Protein AF-B0NA29-F1 (afdb_monomer_lite)

Foldseek 3Di:
DPQQLVLLQCLQVLVVVLVVLVVVLVVLVVVLVVCVPVADKDKDWDFPAADPPHTPDIDIDIDGPVVVSVVVSVVSVVVSVVSVVSSVVSVVSNVVNLVVLVPDPDPLLSLLSCVVRNDVPDQLQNSQVVSDPPRDSVNSVVSNCVVSVPDD

Secondary structure (DSSP, 8-state):
----TTHHHHHHHHHHHHHHHHHHHHHHHHHHHHHHHH---EEEEEE--EETTEE--EEEEEE--HHHHHHHHHHHHHHHHHHHHHHHHHHHHHHHHHHHHHH-S-HHHHHHHHHHHH-TT--HHHHHHHH-TT--HHHHHHHHHHHHT---

Sequence (152 aa):
MEIDKSILTQLCSHKKELSDLRRRKEDNDREIERLEDKGTVVSDSVTCGKKGKKPLGTKRITGFPMPEYEKRLRYKRIYSNMLERQITRLDKEITEAEQYIESIPDSRIRRICRYRCLDDSLSWGQIARRMGHPHTAESCRQAFEREIGIRK

Organism: Clostridium scindens (strain ATCC 35704 / DSM 5676 / VPI 13733 / 19) (NCBI:txid411468)

Structure (mmCIF, N/CA/C/O backbone):
data_AF-B0NA29-F1
#
_entry.id   AF-B0NA29-F1
#
loop_
_atom_site.group_PDB
_atom_site.id
_atom_site.type_symbol
_atom_site.label_atom_id
_atom_site.label_alt_id
_atom_site.label_comp_id
_atom_site.label_asym_id
_atom_site.label_entity_id
_atom_site.label_seq_id
_atom_site.pdbx_PDB_ins_code
_atom_site.Cartn_x
_atom_site.Cartn_y
_atom_site.Cartn_z
_atom_site.occupancy
_atom_site.B_iso_or_equiv
_atom_site.auth_seq_id
_atom_site.auth_comp_id
_atom_site.auth_asym_id
_atom_site.auth_atom_id
_atom_site.pdbx_PDB_model_num
ATOM 1 N N . MET A 1 1 ? 12.100 19.792 -13.967 1.00 46.31 1 MET A N 1
ATOM 2 C CA . MET A 1 1 ? 12.117 19.098 -12.665 1.00 46.31 1 MET A CA 1
ATOM 3 C C . MET A 1 1 ? 13.181 18.031 -12.757 1.00 46.31 1 MET A C 1
ATOM 5 O O . MET A 1 1 ? 13.112 17.213 -13.665 1.00 46.31 1 MET A O 1
ATOM 9 N N . GLU A 1 2 ? 14.207 18.112 -11.919 1.00 59.12 2 GLU A N 1
ATOM 10 C CA . GLU A 1 2 ? 15.225 17.069 -11.828 1.00 59.12 2 GLU A CA 1
ATOM 11 C C . GLU A 1 2 ? 14.609 15.920 -11.026 1.00 59.12 2 GLU A C 1
ATOM 13 O O . GLU A 1 2 ? 14.352 16.060 -9.834 1.00 59.12 2 GLU A O 1
ATOM 18 N N . ILE A 1 3 ? 14.225 14.846 -11.716 1.00 67.50 3 ILE A N 1
ATOM 19 C CA . ILE A 1 3 ? 13.648 13.661 -11.080 1.00 67.50 3 ILE A CA 1
ATOM 20 C C . ILE A 1 3 ? 14.810 12.863 -10.505 1.00 67.50 3 ILE A C 1
ATOM 22 O O . ILE A 1 3 ? 15.736 12.515 -11.243 1.00 67.50 3 ILE A O 1
ATOM 26 N N . ASP A 1 4 ? 14.759 12.564 -9.208 1.00 73.25 4 ASP A N 1
ATOM 27 C CA . ASP A 1 4 ? 15.725 11.658 -8.602 1.00 73.25 4 ASP A CA 1
ATOM 28 C C . ASP A 1 4 ? 15.516 10.253 -9.174 1.00 73.25 4 ASP A C 1
ATOM 30 O O . ASP A 1 4 ? 14.595 9.523 -8.811 1.00 73.25 4 ASP A O 1
ATOM 34 N N . LYS A 1 5 ? 16.384 9.872 -10.112 1.00 75.62 5 LYS A N 1
ATOM 35 C CA . LYS A 1 5 ? 16.303 8.599 -10.832 1.00 75.62 5 LYS A CA 1
ATOM 36 C C . LYS A 1 5 ? 16.525 7.393 -9.917 1.00 75.62 5 LYS A C 1
ATOM 38 O O . LYS A 1 5 ? 16.201 6.271 -10.317 1.00 75.62 5 LYS A O 1
ATOM 43 N N . SER A 1 6 ? 17.024 7.602 -8.693 1.00 76.25 6 SER A N 1
ATOM 44 C CA . SER A 1 6 ? 17.127 6.561 -7.665 1.00 76.25 6 SER A CA 1
ATOM 45 C C . SER A 1 6 ? 15.769 5.896 -7.386 1.00 76.25 6 SER A C 1
ATOM 47 O O . SER A 1 6 ? 15.705 4.680 -7.168 1.00 76.25 6 SER A O 1
ATOM 49 N N . ILE A 1 7 ? 14.677 6.654 -7.549 1.00 80.06 7 ILE A N 1
ATOM 50 C CA . ILE A 1 7 ? 13.297 6.214 -7.332 1.00 80.06 7 ILE A CA 1
ATOM 51 C C . ILE A 1 7 ? 12.890 5.034 -8.218 1.00 80.06 7 ILE A C 1
ATOM 53 O O . ILE A 1 7 ? 12.112 4.177 -7.803 1.00 80.06 7 ILE A O 1
ATOM 57 N N . LEU A 1 8 ? 13.468 4.917 -9.419 1.00 81.00 8 LEU A N 1
ATOM 58 C CA . LEU A 1 8 ? 13.183 3.820 -10.349 1.00 81.00 8 LEU A CA 1
ATOM 59 C C . LEU A 1 8 ? 13.646 2.471 -9.795 1.00 81.00 8 LEU A C 1
ATOM 61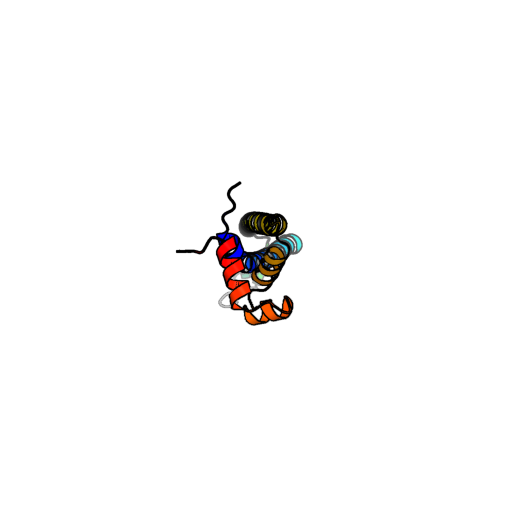 O O . LEU A 1 8 ? 13.024 1.443 -10.054 1.00 81.00 8 LEU A O 1
ATOM 65 N N . THR A 1 9 ? 14.713 2.472 -8.992 1.00 80.75 9 THR A N 1
ATOM 66 C CA . THR A 1 9 ? 15.210 1.258 -8.330 1.00 80.75 9 THR A CA 1
ATOM 67 C C . THR A 1 9 ? 14.291 0.838 -7.184 1.00 80.75 9 THR A C 1
ATOM 69 O O . THR A 1 9 ? 14.154 -0.352 -6.910 1.00 80.75 9 THR A O 1
ATOM 72 N N . GLN A 1 10 ? 13.643 1.802 -6.527 1.00 82.75 10 GLN A N 1
ATOM 73 C CA . GLN A 1 10 ? 12.759 1.575 -5.382 1.00 82.75 10 GLN A CA 1
ATOM 74 C C . GLN A 1 10 ? 11.282 1.425 -5.773 1.00 82.75 10 GLN A C 1
ATOM 76 O O . GLN A 1 10 ? 10.472 1.055 -4.926 1.00 82.75 10 GLN A O 1
ATOM 81 N N . LEU A 1 11 ? 10.922 1.648 -7.042 1.00 85.94 11 LEU A N 1
ATOM 82 C CA . LEU A 1 11 ? 9.530 1.731 -7.492 1.00 85.94 11 LEU A CA 1
ATOM 83 C C . LEU A 1 11 ? 8.694 0.502 -7.117 1.00 85.94 11 LEU A C 1
ATOM 85 O O . LEU A 1 11 ? 7.553 0.634 -6.678 1.00 85.94 11 LEU A O 1
ATOM 89 N N . CYS A 1 12 ? 9.251 -0.700 -7.262 1.00 84.06 12 CYS A N 1
ATOM 90 C CA . CYS A 1 12 ? 8.525 -1.922 -6.926 1.00 84.06 12 CYS A CA 1
ATOM 91 C C . CYS A 1 12 ? 8.330 -2.073 -5.406 1.00 84.06 12 CYS A C 1
ATOM 93 O O . CYS A 1 12 ? 7.237 -2.434 -4.960 1.00 84.06 12 CYS A O 1
ATOM 95 N N . SER A 1 13 ? 9.337 -1.713 -4.603 1.00 87.50 13 SER A N 1
ATOM 96 C CA . SER A 1 13 ? 9.212 -1.626 -3.143 1.00 87.50 13 SER A CA 1
ATOM 97 C C . SER A 1 13 ? 8.145 -0.610 -2.733 1.00 87.50 13 SER A C 1
ATOM 99 O O . SER A 1 13 ? 7.282 -0.948 -1.927 1.00 87.50 13 SER A O 1
ATOM 101 N N . HIS A 1 14 ? 8.127 0.580 -3.344 1.00 90.00 14 HIS A N 1
ATOM 102 C CA . HIS A 1 14 ? 7.115 1.610 -3.082 1.00 90.00 14 HIS A CA 1
ATOM 103 C C . HIS A 1 14 ? 5.707 1.137 -3.462 1.00 90.00 14 HIS A C 1
ATOM 105 O O . HIS A 1 14 ? 4.764 1.363 -2.708 1.00 90.00 14 HIS A O 1
ATOM 111 N N . LYS A 1 15 ? 5.539 0.413 -4.579 1.00 89.81 15 LYS A N 1
ATOM 112 C CA . LYS A 1 15 ? 4.243 -0.178 -4.965 1.00 89.81 15 LYS A CA 1
ATOM 113 C C . LYS A 1 15 ? 3.754 -1.224 -3.959 1.00 89.81 15 LYS A C 1
ATOM 115 O O . LYS A 1 15 ? 2.568 -1.249 -3.626 1.00 89.81 15 LYS A O 1
ATOM 120 N N . LYS A 1 16 ? 4.652 -2.074 -3.450 1.00 90.38 16 LYS A N 1
ATOM 121 C CA . LYS A 1 16 ? 4.324 -3.053 -2.397 1.00 90.38 16 LYS A CA 1
ATOM 122 C C . LYS A 1 16 ? 3.959 -2.363 -1.084 1.00 90.38 16 LYS A C 1
ATOM 124 O O . LYS A 1 16 ? 2.957 -2.725 -0.473 1.00 90.38 16 LYS A O 1
ATOM 129 N N . GLU A 1 17 ? 4.735 -1.361 -0.680 1.00 93.00 17 GLU A N 1
ATOM 130 C CA . GLU A 1 17 ? 4.467 -0.554 0.513 1.00 93.00 17 GLU A CA 1
ATOM 131 C C . GLU A 1 17 ? 3.116 0.159 0.404 1.00 93.00 17 GLU A C 1
ATOM 133 O O . GLU A 1 17 ? 2.301 0.065 1.316 1.00 93.00 17 GLU A O 1
ATOM 138 N N . LEU A 1 18 ? 2.819 0.777 -0.741 1.00 94.50 18 LEU A N 1
ATOM 139 C CA . LEU A 1 18 ? 1.532 1.413 -1.017 1.00 94.50 18 LEU A CA 1
ATOM 140 C C . LEU A 1 18 ? 0.365 0.428 -0.860 1.00 94.50 18 LEU A C 1
ATOM 142 O O . LEU A 1 18 ? -0.639 0.757 -0.226 1.00 94.50 18 LEU A O 1
ATOM 146 N N . SER A 1 19 ? 0.492 -0.786 -1.406 1.00 94.00 19 SER A N 1
ATOM 147 C CA . SER A 1 19 ? -0.530 -1.828 -1.255 1.00 94.00 19 SER A CA 1
ATOM 148 C C . SER A 1 19 ? -0.729 -2.233 0.207 1.00 94.00 19 SER A C 1
ATOM 150 O O . SER A 1 19 ? -1.866 -2.434 0.637 1.00 94.00 19 SER A O 1
ATOM 152 N N . ASP A 1 20 ? 0.352 -2.360 0.976 1.00 96.00 20 ASP A N 1
ATOM 153 C CA . ASP A 1 20 ? 0.279 -2.696 2.397 1.00 96.00 20 ASP A CA 1
ATOM 154 C C . ASP A 1 20 ? -0.345 -1.560 3.222 1.00 96.00 20 ASP A C 1
ATOM 156 O O . ASP A 1 20 ? -1.218 -1.810 4.052 1.00 96.00 20 ASP A O 1
ATOM 160 N N . LEU A 1 21 ? 0.024 -0.305 2.953 1.00 96.38 21 LEU A N 1
ATOM 161 C CA . LEU A 1 21 ? -0.559 0.866 3.610 1.00 96.38 21 LEU A CA 1
ATOM 162 C C . LEU A 1 21 ? -2.056 0.998 3.324 1.00 96.38 21 LEU A C 1
ATOM 164 O O . LEU A 1 21 ? -2.824 1.254 4.252 1.00 96.38 21 LEU A O 1
ATOM 168 N N . ARG A 1 22 ? -2.487 0.772 2.074 1.00 95.94 22 ARG A N 1
ATOM 169 C CA . ARG A 1 22 ? -3.913 0.758 1.704 1.00 95.94 22 ARG A CA 1
ATOM 170 C C . ARG A 1 22 ? -4.677 -0.315 2.477 1.00 95.94 22 ARG A C 1
ATOM 172 O O . ARG A 1 22 ? -5.721 -0.010 3.046 1.00 95.94 22 ARG A O 1
ATOM 179 N N . ARG A 1 23 ? -4.123 -1.529 2.588 1.00 97.31 23 ARG A N 1
ATOM 180 C CA . ARG A 1 23 ? -4.709 -2.607 3.402 1.00 97.31 23 ARG A CA 1
ATOM 181 C C . ARG A 1 23 ? -4.820 -2.213 4.876 1.00 97.31 23 ARG A C 1
ATOM 183 O O . ARG A 1 23 ? -5.884 -2.356 5.465 1.00 97.31 23 ARG A O 1
ATOM 190 N N . ARG A 1 24 ? -3.749 -1.675 5.471 1.00 96.50 24 ARG A N 1
ATOM 191 C CA . ARG A 1 24 ? -3.755 -1.221 6.876 1.00 96.50 24 ARG A CA 1
ATOM 192 C C . ARG A 1 24 ? -4.780 -0.118 7.121 1.00 96.50 24 ARG A C 1
ATOM 194 O O . ARG A 1 24 ? -5.406 -0.094 8.178 1.00 96.50 24 ARG A O 1
ATOM 201 N N . LYS A 1 25 ? -4.939 0.798 6.162 1.00 96.38 25 LYS A N 1
ATOM 202 C CA . LYS A 1 25 ? -5.946 1.857 6.227 1.00 96.38 25 LYS A CA 1
ATOM 203 C C . LYS A 1 25 ? -7.348 1.261 6.207 1.00 96.38 25 LYS A C 1
ATOM 205 O O . LYS A 1 25 ? -8.137 1.584 7.085 1.00 96.38 25 LYS A O 1
ATOM 210 N N . GLU A 1 26 ? -7.618 0.355 5.275 1.00 97.00 26 GLU A N 1
ATOM 211 C CA . GLU A 1 26 ? -8.907 -0.328 5.178 1.00 97.00 26 GLU A CA 1
ATOM 212 C C . GLU A 1 26 ? -9.239 -1.101 6.464 1.00 97.00 26 GLU A C 1
ATOM 214 O O . GLU A 1 26 ? -10.336 -0.975 7.001 1.00 97.00 26 GLU A O 1
ATOM 219 N N . ASP A 1 27 ? -8.278 -1.842 7.022 1.00 96.38 27 ASP A N 1
ATOM 220 C CA . ASP A 1 27 ? -8.451 -2.553 8.292 1.00 96.38 27 ASP A CA 1
ATOM 221 C C . ASP A 1 27 ? -8.777 -1.594 9.449 1.00 96.38 27 ASP A C 1
ATOM 223 O O . ASP A 1 27 ? -9.654 -1.878 10.269 1.00 96.38 27 ASP A O 1
ATOM 227 N N . ASN A 1 28 ? -8.096 -0.446 9.507 1.00 95.50 28 ASN A N 1
ATOM 228 C CA . ASN A 1 28 ? -8.333 0.574 10.521 1.00 95.50 28 ASN A CA 1
ATOM 229 C C . ASN A 1 28 ? -9.693 1.262 10.356 1.00 95.50 28 ASN A C 1
ATOM 231 O O . ASN A 1 28 ? -10.364 1.515 11.354 1.00 95.50 28 ASN A O 1
ATOM 235 N N . ASP A 1 29 ? -10.103 1.555 9.124 1.00 94.12 29 ASP A N 1
ATOM 236 C CA . ASP A 1 29 ? -11.386 2.191 8.828 1.00 94.12 29 ASP A CA 1
ATOM 237 C C . ASP A 1 29 ? -12.547 1.229 9.140 1.00 94.12 29 ASP A C 1
ATOM 239 O O . ASP A 1 29 ? -13.482 1.615 9.838 1.00 94.12 29 ASP A O 1
ATOM 243 N N . ARG A 1 30 ? -12.420 -0.065 8.804 1.00 94.38 30 ARG A N 1
ATOM 244 C CA . ARG A 1 30 ? -13.361 -1.109 9.257 1.00 94.38 30 ARG A CA 1
ATOM 245 C C . ARG A 1 30 ? -13.433 -1.204 10.780 1.00 94.38 30 ARG A C 1
ATOM 247 O O . ARG A 1 30 ? -14.473 -1.539 11.342 1.00 94.38 30 ARG A O 1
ATOM 254 N N . GLU A 1 31 ? -12.318 -0.995 11.478 1.00 91.00 31 GLU A N 1
ATOM 255 C CA . GLU A 1 31 ? -12.333 -0.973 12.938 1.00 91.00 31 GLU A CA 1
ATOM 256 C C . GLU A 1 31 ? -13.071 0.257 13.462 1.00 91.00 31 GLU A C 1
ATOM 258 O O . GLU A 1 31 ? -13.896 0.095 14.354 1.00 91.00 31 GLU A O 1
ATOM 263 N N . ILE A 1 32 ? -12.840 1.443 12.887 1.00 92.56 32 ILE A N 1
ATOM 264 C CA . ILE A 1 32 ? -13.586 2.671 13.207 1.00 92.56 32 ILE A CA 1
ATOM 265 C C . ILE A 1 32 ? -15.091 2.449 13.033 1.00 92.56 32 ILE A C 1
ATOM 267 O O . ILE A 1 32 ? -15.829 2.690 13.984 1.00 92.56 32 ILE A O 1
ATOM 271 N N . GLU A 1 33 ? -15.527 1.908 11.893 1.00 91.69 33 GLU A N 1
ATOM 272 C CA . GLU A 1 33 ? -16.938 1.587 11.634 1.00 91.69 33 GLU A CA 1
ATOM 273 C C . GLU A 1 33 ? -17.505 0.650 12.705 1.00 91.69 33 GLU A C 1
ATOM 275 O O . GLU A 1 33 ? -18.550 0.916 13.289 1.00 91.69 33 GLU A O 1
ATOM 280 N N . ARG A 1 34 ? -16.776 -0.415 13.071 1.00 89.38 34 ARG A N 1
ATOM 281 C CA . ARG A 1 34 ? -17.206 -1.319 14.153 1.00 89.38 34 ARG A CA 1
ATOM 282 C C . ARG A 1 34 ? -17.328 -0.614 15.501 1.00 89.38 34 ARG A C 1
ATOM 284 O O . ARG A 1 34 ? -18.173 -1.016 16.301 1.00 89.38 34 ARG A O 1
ATOM 291 N N . LEU A 1 35 ? -16.456 0.356 15.788 1.00 87.12 35 LEU A N 1
ATOM 292 C CA . LEU A 1 35 ? -16.535 1.138 17.021 1.00 87.12 35 LEU A CA 1
ATOM 293 C C . LEU A 1 35 ? -17.779 2.025 17.028 1.00 87.12 35 LEU A C 1
ATOM 295 O O . LEU A 1 35 ? -18.442 2.099 18.062 1.00 87.12 35 LEU A O 1
ATOM 299 N N . GLU A 1 36 ? -18.071 2.666 15.899 1.00 85.88 36 GLU A N 1
ATOM 300 C CA . GLU A 1 36 ? -19.201 3.578 15.726 1.00 85.88 36 GLU A CA 1
ATOM 301 C C . GLU A 1 36 ? -20.544 2.821 15.723 1.00 85.88 36 GLU A C 1
ATOM 303 O O . GLU A 1 36 ? -21.463 3.229 16.431 1.00 85.88 36 GLU A O 1
ATOM 308 N N . ASP A 1 37 ? -20.631 1.666 15.053 1.00 83.44 37 ASP A N 1
ATOM 309 C CA . ASP A 1 37 ? -21.866 0.875 14.921 1.00 83.44 37 ASP A CA 1
ATOM 310 C C . ASP A 1 37 ? -22.270 0.133 16.199 1.00 83.44 37 ASP A C 1
ATOM 312 O O . ASP A 1 37 ? -23.442 0.100 16.579 1.00 83.44 37 ASP A O 1
ATOM 316 N N . LYS A 1 38 ? -21.320 -0.548 16.853 1.00 70.69 38 LYS A N 1
ATOM 317 C CA . LYS A 1 38 ? -21.648 -1.466 17.961 1.00 70.69 38 LYS A CA 1
ATOM 318 C C . LYS A 1 38 ? -21.651 -0.783 19.320 1.00 70.69 38 LYS A C 1
ATOM 320 O O . LYS A 1 38 ? -22.177 -1.347 20.281 1.00 70.69 38 LYS A O 1
ATOM 325 N N . GLY A 1 39 ? -21.043 0.399 19.413 1.00 66.31 39 GLY A N 1
ATOM 326 C CA . GLY A 1 39 ? -20.717 1.018 20.687 1.00 66.31 39 GLY A CA 1
ATOM 327 C C . GLY A 1 39 ? -19.844 0.111 21.568 1.00 66.31 39 GLY A C 1
ATOM 328 O O . GLY A 1 39 ? -19.573 -1.051 21.272 1.00 66.31 39 GLY A O 1
ATOM 329 N N . THR A 1 40 ? -19.332 0.628 22.680 1.00 68.31 40 THR A N 1
ATOM 330 C CA . THR A 1 40 ? -18.685 -0.213 23.699 1.00 68.31 40 THR A CA 1
ATOM 331 C C . THR A 1 40 ? -19.579 -0.204 24.920 1.00 68.31 40 THR A C 1
ATOM 333 O O . THR A 1 40 ? -19.813 0.849 25.493 1.00 68.31 40 THR A O 1
ATOM 336 N N . VAL A 1 41 ? -20.116 -1.358 25.305 1.00 74.88 41 VAL A N 1
ATOM 337 C CA . VAL A 1 41 ? -20.875 -1.490 26.553 1.00 74.88 41 VAL A CA 1
ATOM 338 C C . VAL A 1 41 ? -19.969 -2.173 27.559 1.00 74.88 41 VAL A C 1
ATOM 340 O O . VAL A 1 41 ? -19.517 -3.293 27.328 1.00 74.88 41 VAL A O 1
ATOM 343 N N . VAL A 1 42 ? -19.690 -1.497 28.669 1.00 78.88 42 VAL A N 1
ATOM 344 C CA . VAL A 1 42 ? -18.977 -2.090 29.803 1.00 78.88 42 VAL A CA 1
ATOM 345 C C . VAL A 1 42 ? -20.004 -2.520 30.827 1.00 78.88 42 VAL A C 1
ATOM 347 O O . VAL A 1 42 ? -20.960 -1.794 31.108 1.00 78.88 42 VAL A O 1
ATOM 350 N N . SER A 1 43 ? -19.813 -3.709 31.381 1.00 83.06 43 SER A N 1
ATOM 351 C CA . SER A 1 43 ? -20.656 -4.233 32.445 1.00 83.06 43 SER A CA 1
ATOM 352 C C . SER A 1 43 ? -19.805 -4.590 33.648 1.00 83.06 43 SER A C 1
ATOM 354 O O . SER A 1 43 ? -18.842 -5.339 33.496 1.00 83.06 43 SER A O 1
ATOM 356 N N . ASP A 1 44 ? -20.201 -4.120 34.824 1.00 84.38 44 ASP A N 1
ATOM 357 C CA . ASP A 1 44 ? -19.600 -4.505 36.096 1.00 84.38 44 ASP A CA 1
ATOM 358 C C . ASP A 1 44 ? -20.649 -5.170 36.997 1.00 84.38 44 ASP A C 1
ATOM 360 O O . ASP A 1 44 ? -21.847 -4.889 36.898 1.00 84.38 44 ASP A O 1
ATOM 364 N N . SER A 1 45 ? -20.220 -6.101 37.846 1.00 88.38 45 SER A N 1
ATOM 365 C CA . SER A 1 45 ? -21.097 -6.834 38.761 1.00 88.38 45 SER A CA 1
ATOM 366 C C . SER A 1 45 ? -20.794 -6.457 40.202 1.00 88.38 45 SER A C 1
ATOM 368 O O . SER A 1 45 ? -19.791 -6.869 40.778 1.00 88.38 45 SER A O 1
ATOM 370 N N . VAL A 1 46 ? -21.712 -5.717 40.817 1.00 89.50 46 VAL A N 1
ATOM 371 C CA . VAL A 1 46 ? -21.592 -5.263 42.204 1.00 89.50 46 VAL A CA 1
ATOM 372 C C . VAL A 1 46 ? -22.363 -6.186 43.148 1.00 89.50 46 VAL A C 1
ATOM 374 O O . VAL A 1 46 ? -23.475 -6.624 42.848 1.00 89.50 46 VAL A O 1
ATOM 377 N N . THR A 1 47 ? -21.790 -6.496 44.313 1.00 88.00 47 THR A N 1
ATOM 378 C CA . THR A 1 47 ? -22.455 -7.325 45.336 1.00 88.00 47 THR A CA 1
ATOM 379 C C . THR A 1 47 ? -23.376 -6.459 46.198 1.00 88.00 47 THR A C 1
ATOM 381 O O . THR A 1 47 ? -22.932 -5.463 46.760 1.00 88.00 47 THR A O 1
ATOM 384 N N . CYS A 1 48 ? -24.638 -6.853 46.378 1.00 87.31 48 CYS A N 1
ATOM 385 C CA . CYS A 1 48 ? -25.659 -6.104 47.132 1.00 87.31 48 CYS A CA 1
ATOM 386 C C . CYS A 1 48 ? -25.503 -6.185 48.668 1.00 87.31 48 CYS A C 1
ATOM 388 O O . CYS A 1 48 ? -26.480 -6.058 49.401 1.00 87.31 48 CYS A O 1
ATOM 390 N N . GLY A 1 49 ? -24.286 -6.427 49.163 1.00 85.94 49 GLY A N 1
ATOM 391 C CA . GLY A 1 49 ? -23.989 -6.654 50.578 1.00 85.94 49 GLY A CA 1
ATOM 392 C C . GLY A 1 49 ? -23.964 -8.132 50.987 1.00 85.94 49 GLY A C 1
ATOM 393 O O . GLY A 1 49 ? -24.080 -9.044 50.164 1.00 85.94 49 GLY A O 1
ATOM 394 N N . LYS A 1 50 ? -23.764 -8.384 52.285 1.00 89.44 50 LYS A N 1
ATOM 395 C CA . LYS A 1 50 ? -23.662 -9.727 52.880 1.00 89.44 50 LYS A CA 1
ATOM 396 C C . LYS A 1 50 ? -24.534 -9.817 54.134 1.00 89.44 50 LYS A C 1
ATOM 398 O O . LYS A 1 50 ? -24.628 -8.854 54.886 1.00 89.44 50 LYS A O 1
ATOM 403 N N . LYS A 1 51 ? -25.125 -10.985 54.389 1.00 87.31 51 LYS A N 1
ATOM 404 C CA . LYS A 1 51 ? -25.764 -11.341 55.665 1.00 87.31 51 LYS A CA 1
ATOM 405 C C . LYS A 1 51 ? -24.920 -12.432 56.323 1.00 87.31 51 LYS A C 1
ATOM 407 O O . LYS A 1 51 ? -24.915 -13.583 55.882 1.00 87.31 51 LYS A O 1
ATOM 412 N N . GLY A 1 52 ? -24.140 -12.061 57.338 1.00 87.19 52 GLY A N 1
ATOM 413 C CA . GLY A 1 52 ? -23.083 -12.924 57.879 1.00 87.19 52 GLY A CA 1
ATOM 414 C C . GLY A 1 52 ? -22.007 -13.228 56.823 1.00 87.19 52 GLY A C 1
ATOM 415 O O . GLY A 1 52 ? -21.548 -12.323 56.130 1.00 87.19 52 GLY A O 1
ATOM 416 N N . LYS A 1 53 ? -21.626 -14.506 56.657 1.00 85.44 53 LYS A N 1
ATOM 417 C CA . LYS A 1 53 ? -20.667 -14.943 55.616 1.00 85.44 53 LYS A CA 1
ATOM 418 C C . LYS A 1 53 ? -21.283 -15.092 54.210 1.00 85.44 53 LYS A C 1
ATOM 420 O O . LYS A 1 53 ? -20.531 -15.282 53.257 1.00 85.44 53 LYS A O 1
ATOM 425 N N . LYS A 1 54 ? -22.613 -15.013 54.050 1.00 84.62 54 LYS A N 1
ATOM 426 C CA . LYS A 1 54 ? -23.294 -15.226 52.757 1.00 84.62 54 LYS A CA 1
ATOM 427 C C . LYS A 1 54 ? -23.584 -13.897 52.034 1.00 84.62 54 LYS A C 1
ATOM 429 O O . LYS A 1 54 ? -24.160 -13.001 52.654 1.00 84.62 54 LYS A O 1
ATOM 434 N N . PRO A 1 55 ? -23.224 -13.744 50.747 1.00 84.75 55 PRO A N 1
ATOM 435 C CA . PRO A 1 55 ? -23.610 -12.582 49.946 1.00 84.75 55 PRO A CA 1
ATOM 436 C C . PRO A 1 55 ? -25.113 -12.572 49.641 1.00 84.75 55 PRO A C 1
ATOM 438 O O . PRO A 1 55 ? -25.719 -13.620 49.435 1.00 84.75 55 PRO A O 1
ATOM 441 N N . LEU A 1 56 ? -25.704 -11.374 49.627 1.00 86.38 56 LEU A N 1
ATOM 442 C CA . LEU A 1 56 ? -27.142 -11.143 49.423 1.00 86.38 56 LEU A CA 1
ATOM 443 C C . LEU A 1 56 ? -27.564 -11.165 47.945 1.00 86.38 56 LEU A C 1
ATOM 445 O O . LEU A 1 56 ? -28.754 -11.145 47.646 1.00 86.38 56 LEU A O 1
ATOM 449 N N . GLY A 1 57 ? -26.596 -11.208 47.030 1.00 87.94 57 GLY A N 1
ATOM 450 C CA . GLY A 1 57 ? -26.802 -11.237 45.584 1.00 87.94 57 GLY A CA 1
ATOM 451 C C . GLY A 1 57 ? -25.837 -10.306 44.857 1.00 87.94 57 GLY A C 1
ATOM 452 O O . GLY A 1 57 ? -25.112 -9.527 45.480 1.00 87.94 57 GLY A O 1
ATOM 453 N N . THR A 1 58 ? -25.834 -10.382 43.531 1.00 90.50 58 THR A N 1
ATOM 454 C CA . THR A 1 58 ? -25.045 -9.513 42.650 1.00 90.50 58 THR A CA 1
ATOM 455 C C . THR A 1 58 ? -25.963 -8.823 41.651 1.00 90.50 58 THR A C 1
ATOM 457 O O . THR A 1 58 ? -26.825 -9.471 41.058 1.00 90.50 58 THR A O 1
ATOM 460 N N . LYS A 1 59 ? -25.767 -7.521 41.436 1.00 89.00 59 LYS A N 1
ATOM 461 C CA . LYS A 1 59 ? -26.420 -6.757 40.368 1.00 89.00 59 LYS A CA 1
ATOM 462 C C . LYS A 1 59 ? -25.406 -6.395 39.297 1.00 89.00 59 LYS A C 1
ATOM 464 O O . LYS A 1 59 ? -24.293 -5.987 39.612 1.00 89.00 59 LYS A O 1
ATOM 469 N N . ARG A 1 60 ? -25.822 -6.505 38.037 1.00 88.50 60 ARG A N 1
ATOM 470 C CA . ARG A 1 60 ? -25.030 -6.079 36.884 1.00 88.50 60 ARG A CA 1
ATOM 471 C C . ARG A 1 60 ? -25.385 -4.637 36.533 1.00 88.50 60 ARG A C 1
ATOM 473 O O . ARG A 1 60 ? -26.548 -4.348 36.263 1.00 88.50 60 ARG A O 1
ATOM 480 N N . ILE A 1 61 ? -24.393 -3.759 36.545 1.00 87.25 61 ILE A N 1
ATOM 481 C CA . ILE A 1 61 ? -24.487 -2.371 36.091 1.00 87.25 61 ILE A CA 1
ATOM 482 C C . ILE A 1 61 ? -23.847 -2.314 34.708 1.00 87.25 61 ILE A C 1
ATOM 484 O O . ILE A 1 61 ? -22.759 -2.846 34.512 1.00 87.25 61 ILE A O 1
ATOM 488 N N . THR A 1 62 ? -24.524 -1.698 33.745 1.00 87.38 62 THR A N 1
ATOM 489 C CA . THR A 1 62 ? -24.023 -1.528 32.375 1.00 87.38 62 THR A CA 1
ATOM 490 C C . THR A 1 62 ? -23.963 -0.051 32.020 1.00 87.38 62 THR A C 1
ATOM 492 O O . THR A 1 62 ? -24.880 0.690 32.370 1.00 87.38 62 THR A O 1
ATOM 495 N N . GLY A 1 63 ? -22.926 0.368 31.298 1.00 83.19 63 GLY A N 1
ATOM 496 C CA . GLY A 1 63 ? -22.769 1.745 30.837 1.00 83.19 63 GLY A CA 1
ATOM 497 C C . GLY A 1 63 ? -21.909 1.852 29.582 1.00 83.19 63 GLY A C 1
ATOM 498 O O . GLY A 1 63 ? -21.245 0.893 29.184 1.00 83.19 63 GLY A O 1
ATOM 499 N N . PHE A 1 64 ? -21.932 3.029 28.958 1.00 83.62 64 PHE A N 1
ATOM 500 C CA . PHE A 1 64 ? -21.074 3.355 27.822 1.00 83.62 64 PHE A CA 1
ATOM 501 C C . PHE A 1 64 ? -19.860 4.162 28.311 1.00 83.62 64 PHE A C 1
ATOM 503 O O . PHE A 1 64 ? -20.050 5.219 28.921 1.00 83.62 64 PHE A O 1
ATOM 510 N N . PRO A 1 65 ? -18.620 3.709 28.064 1.00 83.31 65 PRO A N 1
ATOM 511 C CA . PRO A 1 65 ? -17.416 4.396 28.503 1.00 83.31 65 PRO A CA 1
ATOM 512 C C . PRO A 1 65 ? -17.092 5.532 27.521 1.00 83.31 65 PRO A C 1
ATOM 514 O O . PRO A 1 65 ? -16.239 5.384 26.646 1.00 83.31 65 PRO A O 1
ATOM 517 N N . MET A 1 66 ? -17.821 6.653 27.620 1.00 81.88 66 MET A N 1
ATOM 518 C CA . MET A 1 66 ? -17.649 7.805 26.716 1.00 81.88 66 MET A CA 1
ATOM 519 C C . MET A 1 66 ? -16.180 8.264 26.605 1.00 81.88 66 MET A C 1
ATOM 521 O O . MET A 1 66 ? -15.698 8.376 25.476 1.00 81.88 66 MET A O 1
ATOM 525 N N . PRO A 1 67 ? -15.421 8.454 27.708 1.00 84.56 67 PRO A N 1
ATOM 526 C CA . PRO A 1 67 ? -14.040 8.936 27.622 1.00 84.56 67 PRO A CA 1
ATOM 527 C C . PRO A 1 67 ? -13.098 7.969 26.890 1.00 84.56 67 PRO A C 1
ATOM 529 O O . PRO A 1 67 ? -12.297 8.382 26.048 1.00 84.56 67 PRO A O 1
ATOM 532 N N . GLU A 1 68 ? -13.176 6.669 27.182 1.00 84.94 68 GLU A N 1
ATOM 533 C CA . GLU A 1 68 ? -12.345 5.646 26.545 1.00 84.94 68 GLU A CA 1
ATOM 534 C C . GLU A 1 68 ? -12.715 5.456 25.073 1.00 84.94 68 GLU A C 1
ATOM 536 O O . GLU A 1 68 ? -11.830 5.283 24.227 1.00 84.94 68 GLU A O 1
ATOM 541 N N . TYR A 1 69 ? -14.012 5.514 24.763 1.00 87.25 69 TYR A N 1
ATOM 542 C CA . TYR A 1 69 ? -14.526 5.456 23.402 1.00 87.25 69 TYR A CA 1
ATOM 543 C C . TYR A 1 69 ? -13.980 6.607 22.550 1.00 87.25 69 TYR A C 1
ATOM 545 O O . TYR A 1 69 ? -13.347 6.358 21.520 1.00 87.25 69 TYR A O 1
ATOM 553 N N . GLU A 1 70 ? -14.149 7.851 23.005 1.00 87.69 70 GLU A N 1
ATOM 554 C CA . GLU A 1 70 ? -13.676 9.045 22.299 1.00 87.69 70 GLU A CA 1
ATOM 555 C C . GLU A 1 70 ? -12.161 9.024 22.115 1.00 87.69 70 GLU A C 1
ATOM 557 O O . GLU A 1 70 ? -11.647 9.292 21.024 1.00 87.69 70 GLU A O 1
ATOM 562 N N . LYS A 1 71 ? -11.428 8.636 23.165 1.00 90.25 71 LYS A N 1
ATOM 563 C CA . LYS A 1 71 ? -9.974 8.500 23.120 1.00 90.25 71 LYS A CA 1
ATOM 564 C C . LYS A 1 71 ? -9.546 7.481 22.062 1.00 90.25 71 LYS A C 1
ATOM 566 O O . LYS A 1 71 ? -8.670 7.783 21.247 1.00 90.25 71 LYS A O 1
ATOM 571 N N . ARG A 1 72 ? -10.165 6.296 22.029 1.00 89.56 72 ARG A N 1
ATOM 572 C CA . ARG A 1 72 ? -9.848 5.246 21.046 1.00 89.56 72 ARG A CA 1
ATOM 573 C C . ARG A 1 72 ? -10.172 5.689 19.620 1.00 89.56 72 ARG A C 1
ATOM 575 O O . ARG A 1 72 ? -9.329 5.535 18.737 1.00 89.56 72 ARG A O 1
ATOM 582 N N . LEU A 1 73 ? -11.344 6.287 19.410 1.00 91.69 73 LEU A N 1
ATOM 583 C CA . LEU A 1 73 ? -11.769 6.795 18.107 1.00 91.69 73 LEU A CA 1
ATOM 584 C C . LEU A 1 73 ? -10.818 7.885 17.597 1.00 91.69 73 LEU A C 1
ATOM 586 O O . LEU A 1 73 ? -10.376 7.847 16.449 1.00 91.69 73 LEU A O 1
ATOM 590 N N . ARG A 1 74 ? -10.416 8.812 18.475 1.00 93.62 74 ARG A N 1
ATOM 591 C CA . ARG A 1 74 ? -9.433 9.853 18.159 1.00 93.62 74 ARG A CA 1
ATOM 592 C C . ARG A 1 74 ? -8.098 9.260 17.711 1.00 93.62 74 ARG A C 1
ATOM 594 O O . ARG A 1 74 ? -7.565 9.700 16.696 1.00 93.62 74 ARG A O 1
ATOM 601 N N . TYR A 1 75 ? -7.562 8.263 18.418 1.00 94.88 75 TYR A N 1
ATOM 602 C CA . TYR A 1 75 ? -6.312 7.610 18.007 1.00 94.88 75 TYR A CA 1
ATOM 603 C C . TYR A 1 75 ? -6.431 6.932 16.643 1.00 94.88 75 TYR A C 1
ATOM 605 O O . TYR A 1 75 ? -5.554 7.113 15.800 1.00 94.88 75 TYR A O 1
ATOM 613 N N . LYS A 1 76 ? -7.525 6.202 16.402 1.00 94.75 76 LYS A N 1
ATOM 614 C CA . LYS A 1 76 ? -7.771 5.525 15.122 1.00 94.75 76 LYS A CA 1
ATOM 615 C C . LYS A 1 76 ? -7.896 6.514 13.963 1.00 94.75 76 LYS A C 1
ATOM 617 O O . LYS A 1 76 ? -7.318 6.284 12.903 1.00 94.75 76 LYS A O 1
ATOM 622 N N . ARG A 1 77 ? -8.565 7.653 14.173 1.00 94.81 77 ARG A N 1
ATOM 623 C CA . ARG A 1 77 ? -8.656 8.739 13.182 1.00 94.81 77 ARG A CA 1
ATOM 624 C C . ARG A 1 77 ? -7.298 9.387 12.913 1.00 94.81 77 ARG A C 1
ATOM 626 O O . ARG A 1 77 ? -6.957 9.622 11.757 1.00 94.81 77 ARG A O 1
ATOM 633 N N . ILE A 1 78 ? -6.493 9.655 13.945 1.00 96.81 78 ILE A N 1
ATOM 634 C CA . ILE A 1 78 ? -5.127 10.187 13.773 1.00 96.81 78 ILE A CA 1
ATOM 635 C C . ILE A 1 78 ? -4.265 9.206 12.970 1.00 96.81 78 ILE A C 1
ATOM 637 O O . ILE A 1 78 ? -3.559 9.621 12.054 1.00 96.81 78 ILE A O 1
ATOM 641 N N . TYR A 1 79 ? -4.357 7.912 13.275 1.00 96.50 79 TYR A N 1
ATOM 642 C CA . TYR A 1 79 ? -3.633 6.875 12.550 1.00 96.50 79 TYR A CA 1
ATOM 643 C C . TYR A 1 79 ? -4.078 6.767 11.083 1.00 96.50 79 TYR A C 1
ATOM 645 O O . TYR A 1 79 ? -3.225 6.758 10.200 1.00 96.50 79 TYR A O 1
ATOM 653 N N . SER A 1 80 ? -5.388 6.802 10.801 1.00 95.62 80 SER A N 1
ATOM 654 C CA . SER A 1 80 ? -5.911 6.824 9.421 1.00 95.62 80 SER A CA 1
ATOM 655 C C . SER A 1 80 ? -5.365 8.022 8.632 1.00 95.62 80 SER A C 1
ATOM 657 O O . SER A 1 80 ? -4.874 7.860 7.519 1.00 95.62 80 SER A O 1
ATOM 659 N N . ASN A 1 81 ? -5.329 9.214 9.242 1.00 95.81 81 ASN A N 1
ATOM 660 C CA . ASN A 1 81 ? -4.734 10.406 8.625 1.00 95.81 81 ASN A CA 1
ATOM 661 C C . ASN A 1 81 ? -3.224 10.262 8.366 1.00 95.81 81 ASN A C 1
ATOM 663 O O . ASN A 1 81 ? -2.714 10.765 7.365 1.00 95.81 81 ASN A O 1
ATOM 667 N N . MET A 1 82 ? -2.485 9.603 9.263 1.00 96.94 82 MET A N 1
ATOM 668 C CA . MET A 1 82 ? -1.061 9.320 9.063 1.00 96.94 82 MET A CA 1
ATOM 669 C C . MET A 1 82 ? -0.843 8.382 7.870 1.00 96.94 82 MET A C 1
ATOM 671 O O . MET A 1 82 ? 0.022 8.660 7.039 1.00 96.94 82 MET A O 1
ATOM 675 N N . LEU A 1 83 ? -1.638 7.312 7.769 1.00 96.75 83 LEU A N 1
ATOM 676 C CA . LEU A 1 83 ? -1.597 6.384 6.638 1.00 96.75 83 LEU A CA 1
ATOM 677 C C . LEU A 1 83 ? -1.935 7.095 5.324 1.00 96.75 83 LEU A C 1
ATOM 679 O O . LEU A 1 83 ? -1.201 6.946 4.355 1.00 96.75 83 LEU A O 1
ATOM 683 N N . GLU A 1 84 ? -2.972 7.935 5.310 1.00 96.06 84 GLU A N 1
ATOM 684 C CA . GLU A 1 84 ? -3.389 8.697 4.125 1.00 96.06 84 GLU A CA 1
ATOM 685 C C . GLU A 1 84 ? -2.271 9.601 3.587 1.00 96.06 84 GLU A C 1
ATOM 687 O O . GLU A 1 84 ? -2.013 9.658 2.383 1.00 96.06 84 GLU A O 1
ATOM 692 N N . ARG A 1 85 ? -1.547 10.277 4.488 1.00 97.00 85 ARG A N 1
ATOM 693 C CA . ARG A 1 85 ? -0.398 11.115 4.115 1.00 97.00 85 ARG A CA 1
ATOM 694 C C . ARG A 1 85 ? 0.727 10.295 3.488 1.00 97.00 85 ARG A C 1
ATOM 696 O O . ARG A 1 85 ? 1.328 10.746 2.516 1.00 97.00 85 ARG A O 1
ATOM 703 N N . GLN A 1 86 ? 1.017 9.113 4.033 1.00 95.75 86 GLN A N 1
ATOM 704 C CA . GLN A 1 86 ? 2.048 8.224 3.488 1.00 95.75 86 GLN A CA 1
ATOM 705 C C . GLN A 1 86 ? 1.643 7.657 2.128 1.00 95.75 86 GLN A C 1
ATOM 707 O O . GLN A 1 86 ? 2.450 7.692 1.203 1.00 95.75 86 GLN A O 1
ATOM 712 N N . ILE A 1 87 ? 0.388 7.216 1.993 1.00 96.88 87 ILE A N 1
ATOM 713 C CA . ILE A 1 87 ? -0.205 6.768 0.728 1.00 96.88 87 ILE A CA 1
ATOM 714 C C . ILE A 1 87 ? -0.060 7.872 -0.316 1.00 96.88 87 ILE A C 1
ATOM 716 O O . ILE A 1 87 ? 0.550 7.640 -1.350 1.00 96.88 87 ILE A O 1
ATOM 720 N N . THR A 1 88 ? -0.525 9.087 -0.013 1.00 96.69 88 THR A N 1
ATOM 721 C CA . THR A 1 88 ? -0.451 10.237 -0.929 1.00 96.69 88 THR A CA 1
ATOM 722 C C . THR A 1 88 ? 0.984 10.547 -1.353 1.00 96.69 88 THR A C 1
ATOM 724 O O . THR A 1 88 ? 1.229 10.881 -2.509 1.00 96.69 88 THR A O 1
ATOM 727 N N . ARG A 1 89 ? 1.946 10.459 -0.426 1.00 94.25 89 ARG A N 1
ATOM 728 C CA . ARG A 1 89 ? 3.364 10.677 -0.732 1.00 94.25 89 ARG A CA 1
ATOM 729 C C . ARG A 1 89 ? 3.887 9.625 -1.715 1.00 94.25 89 ARG A C 1
ATOM 731 O O . ARG A 1 89 ? 4.426 9.999 -2.749 1.00 94.25 89 ARG A O 1
ATOM 738 N N . LEU A 1 90 ? 3.692 8.340 -1.413 1.00 93.94 90 LEU A N 1
ATOM 739 C CA . LEU A 1 90 ? 4.157 7.247 -2.274 1.00 93.94 90 LEU A CA 1
ATOM 740 C C . LEU A 1 90 ? 3.461 7.249 -3.638 1.00 93.94 90 LEU A C 1
ATOM 742 O O . LEU A 1 90 ? 4.093 6.961 -4.645 1.00 93.94 90 LEU A O 1
ATOM 746 N N . ASP A 1 91 ? 2.174 7.589 -3.687 1.00 94.06 91 ASP A N 1
ATOM 747 C CA . ASP A 1 91 ? 1.403 7.646 -4.932 1.00 94.06 91 ASP A CA 1
ATOM 748 C C . ASP A 1 91 ? 1.952 8.733 -5.872 1.00 94.06 91 ASP A C 1
ATOM 750 O O . ASP A 1 91 ? 2.113 8.496 -7.069 1.00 94.06 91 ASP A O 1
ATOM 754 N N . LYS A 1 92 ? 2.335 9.897 -5.323 1.00 92.06 92 LYS A N 1
ATOM 755 C CA . LYS A 1 92 ? 3.025 10.960 -6.075 1.00 92.06 92 LYS A CA 1
ATOM 756 C C . LYS A 1 92 ? 4.379 10.496 -6.597 1.00 92.06 92 LYS A C 1
ATOM 758 O O . LYS A 1 92 ? 4.637 10.615 -7.787 1.00 92.06 92 LYS A O 1
ATOM 763 N N . GLU A 1 93 ? 5.198 9.916 -5.728 1.00 89.94 93 GLU A N 1
ATOM 764 C CA . GLU A 1 93 ? 6.514 9.364 -6.072 1.00 89.94 93 GLU A CA 1
ATOM 765 C C . GLU A 1 93 ? 6.430 8.306 -7.190 1.00 89.94 93 GLU A C 1
ATOM 767 O O . GLU A 1 93 ? 7.195 8.334 -8.155 1.00 89.94 93 GLU A O 1
ATOM 772 N N . ILE A 1 94 ? 5.455 7.396 -7.103 1.00 90.69 94 ILE A N 1
ATOM 773 C CA . ILE A 1 94 ? 5.198 6.383 -8.133 1.00 90.69 94 ILE A CA 1
ATOM 774 C C . ILE A 1 94 ? 4.746 7.041 -9.437 1.00 90.69 94 ILE A C 1
ATOM 776 O O . ILE A 1 94 ? 5.243 6.681 -10.503 1.00 90.69 94 ILE A O 1
ATOM 780 N N . THR A 1 95 ? 3.833 8.009 -9.360 1.00 90.94 95 THR A N 1
ATOM 781 C CA . THR A 1 95 ? 3.317 8.722 -10.535 1.00 90.94 95 THR A CA 1
ATOM 782 C C . THR A 1 95 ? 4.433 9.467 -11.262 1.00 90.94 95 THR A C 1
ATOM 784 O O . THR A 1 95 ? 4.542 9.370 -12.482 1.00 90.94 95 THR A O 1
ATOM 787 N N . GLU A 1 96 ? 5.297 10.171 -10.532 1.00 89.25 96 GLU A N 1
ATOM 788 C CA . GLU A 1 96 ? 6.454 10.875 -11.094 1.00 89.25 96 GLU A CA 1
ATOM 789 C C . GLU A 1 96 ? 7.420 9.905 -11.788 1.00 89.25 96 GLU A C 1
ATOM 791 O O . GLU A 1 96 ? 7.882 10.167 -12.901 1.00 89.25 96 GLU A O 1
ATOM 796 N N . ALA A 1 97 ? 7.674 8.742 -11.184 1.00 88.81 97 ALA A N 1
ATOM 797 C CA . ALA A 1 97 ? 8.506 7.703 -11.781 1.00 88.81 97 ALA A CA 1
ATOM 798 C C . ALA A 1 97 ? 7.882 7.096 -13.052 1.00 88.81 97 ALA A C 1
ATOM 800 O O . ALA A 1 97 ? 8.581 6.858 -14.039 1.00 88.81 97 ALA A O 1
ATOM 801 N N . GLU A 1 98 ? 6.570 6.854 -13.066 1.00 87.75 98 GLU A N 1
ATOM 802 C CA . GLU A 1 98 ? 5.859 6.349 -14.246 1.00 87.75 98 GLU A CA 1
ATOM 803 C C . GLU A 1 98 ? 5.839 7.376 -15.382 1.00 87.75 98 GLU A C 1
ATOM 805 O O . GLU A 1 98 ? 6.110 7.025 -16.532 1.00 87.75 98 GLU A O 1
ATOM 810 N N . GLN A 1 99 ? 5.608 8.651 -15.060 1.00 90.31 99 GLN A N 1
ATOM 811 C CA . GLN A 1 99 ? 5.710 9.756 -16.014 1.00 90.31 99 GLN A CA 1
ATOM 812 C C . GLN A 1 99 ? 7.122 9.866 -16.592 1.00 90.31 99 GLN A C 1
ATOM 814 O O . GLN A 1 99 ? 7.271 10.045 -17.802 1.00 90.31 99 GLN A O 1
ATOM 819 N N . TYR A 1 100 ? 8.160 9.697 -15.765 1.00 89.00 100 TYR A N 1
ATOM 820 C CA . TYR A 1 100 ? 9.538 9.647 -16.246 1.00 89.00 100 TYR A CA 1
ATOM 821 C C . TYR A 1 100 ? 9.728 8.518 -17.256 1.00 89.00 100 TYR A C 1
ATOM 823 O O . TYR A 1 100 ? 10.206 8.772 -18.360 1.00 89.00 100 TYR A O 1
ATOM 831 N N . ILE A 1 101 ? 9.308 7.292 -16.924 1.00 88.56 101 ILE A N 1
ATOM 832 C CA . ILE A 1 101 ? 9.412 6.144 -17.835 1.00 88.56 101 ILE A CA 1
ATOM 833 C C . ILE A 1 101 ? 8.707 6.450 -19.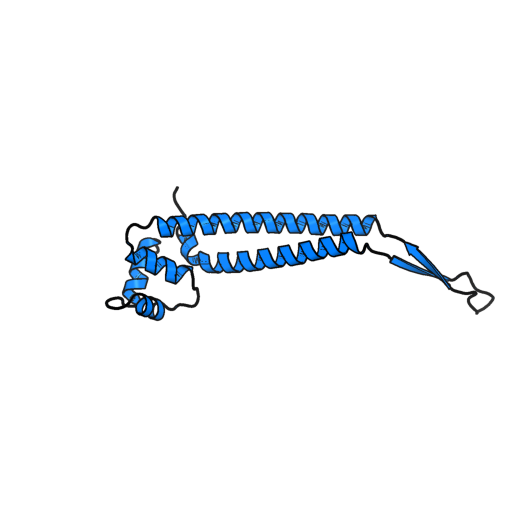163 1.00 88.56 101 ILE A C 1
ATOM 835 O O . ILE A 1 101 ? 9.259 6.158 -20.224 1.00 88.56 101 ILE A O 1
ATOM 839 N N . GLU A 1 102 ? 7.527 7.070 -19.126 1.00 89.50 102 GLU A N 1
ATOM 840 C CA . GLU A 1 102 ? 6.774 7.416 -20.335 1.00 89.50 102 GLU A CA 1
ATOM 841 C C . GLU A 1 102 ? 7.425 8.528 -21.163 1.00 89.50 102 GLU A C 1
ATOM 843 O O . GLU A 1 102 ? 7.314 8.537 -22.390 1.00 89.50 102 GLU A O 1
ATOM 848 N N . SER A 1 103 ? 8.152 9.433 -20.510 1.00 90.25 103 SER A N 1
ATOM 849 C CA . SER A 1 103 ? 8.882 10.516 -21.169 1.00 90.25 103 SER A CA 1
ATOM 850 C C . SER A 1 103 ? 10.112 10.036 -21.953 1.00 90.25 103 SER A C 1
ATOM 852 O O . SER A 1 103 ? 10.573 10.747 -22.846 1.00 90.25 103 SER A O 1
ATOM 854 N N . ILE A 1 104 ? 10.628 8.827 -21.676 1.00 89.44 104 ILE A N 1
ATOM 855 C CA . ILE A 1 104 ? 11.828 8.284 -22.335 1.00 89.44 104 ILE A CA 1
ATOM 856 C C . ILE A 1 104 ? 11.559 8.099 -23.838 1.00 89.44 104 ILE A C 1
ATOM 858 O O . ILE A 1 104 ? 10.731 7.255 -24.198 1.00 89.44 104 ILE A O 1
ATOM 862 N N . PRO A 1 105 ? 12.270 8.800 -24.741 1.00 89.88 105 PRO A N 1
ATOM 863 C CA . PRO A 1 105 ? 11.986 8.761 -26.177 1.00 89.88 105 PRO A CA 1
ATOM 864 C C . PRO A 1 105 ? 12.290 7.395 -26.806 1.00 89.88 105 PRO A C 1
ATOM 866 O O . PRO A 1 105 ? 11.569 6.950 -27.698 1.00 89.88 105 PRO A O 1
ATOM 869 N N . ASP A 1 106 ? 13.326 6.698 -26.329 1.00 91.94 106 ASP A N 1
ATOM 870 C CA . ASP A 1 106 ? 13.674 5.372 -26.833 1.00 91.94 106 ASP A CA 1
ATOM 871 C C . ASP A 1 106 ? 12.707 4.305 -26.293 1.00 91.94 106 ASP A C 1
ATOM 873 O O . ASP A 1 106 ? 12.727 3.930 -25.115 1.00 91.94 106 ASP A O 1
ATOM 877 N N . SER A 1 107 ? 11.884 3.766 -27.196 1.00 89.88 107 SER A N 1
ATOM 878 C CA . SER A 1 107 ? 10.943 2.679 -26.909 1.00 89.88 107 SER A CA 1
ATOM 879 C C . SER A 1 107 ? 11.614 1.439 -26.302 1.00 89.88 107 SER A C 1
ATOM 881 O O . SER A 1 107 ? 11.013 0.755 -25.467 1.00 89.88 107 SER A O 1
ATOM 883 N N . ARG A 1 108 ? 12.870 1.152 -26.664 1.00 90.25 108 ARG A N 1
ATOM 884 C CA . ARG A 1 108 ? 13.638 0.027 -26.127 1.00 90.25 108 ARG A CA 1
ATOM 885 C C . ARG A 1 108 ? 13.942 0.242 -24.650 1.00 90.25 108 ARG A C 1
ATOM 887 O O . ARG A 1 108 ? 13.685 -0.653 -23.845 1.00 90.25 108 ARG A O 1
ATOM 894 N N . ILE A 1 109 ? 14.475 1.410 -24.298 1.00 89.94 109 ILE A N 1
ATOM 895 C CA . ILE A 1 109 ? 14.822 1.756 -22.913 1.00 89.94 109 ILE A CA 1
ATOM 896 C C . ILE A 1 109 ? 13.548 1.817 -22.070 1.00 89.94 109 ILE A C 1
ATOM 898 O O . ILE A 1 109 ? 13.496 1.198 -21.009 1.00 89.94 109 ILE A O 1
ATOM 902 N N . ARG A 1 110 ? 12.476 2.429 -22.591 1.00 91.50 110 ARG A N 1
ATOM 903 C CA . ARG A 1 110 ? 11.159 2.461 -21.938 1.00 91.50 110 ARG A CA 1
ATOM 904 C C . ARG A 1 110 ? 10.663 1.063 -21.569 1.00 91.50 110 ARG A C 1
ATOM 906 O O . ARG A 1 110 ? 10.241 0.834 -20.438 1.00 91.50 110 ARG A O 1
ATOM 913 N N . ARG A 1 111 ? 10.739 0.102 -22.497 1.00 90.25 111 ARG A N 1
ATOM 914 C CA . ARG A 1 111 ? 10.342 -1.295 -22.240 1.00 90.25 111 ARG A CA 1
ATOM 915 C C . ARG A 1 111 ? 11.217 -1.968 -21.183 1.00 90.25 111 ARG A C 1
ATOM 917 O O . ARG A 1 111 ? 10.678 -2.650 -20.315 1.00 90.25 111 ARG A O 1
ATOM 924 N N . ILE A 1 112 ? 12.535 -1.757 -21.225 1.00 89.94 112 ILE A N 1
ATOM 925 C CA . ILE A 1 112 ? 13.467 -2.291 -20.219 1.00 89.94 112 ILE A CA 1
ATOM 926 C C . ILE A 1 112 ? 13.128 -1.736 -18.830 1.00 89.94 112 ILE A C 1
ATOM 928 O O . ILE A 1 112 ? 12.983 -2.518 -17.889 1.00 89.94 112 ILE A O 1
ATOM 932 N N . CYS A 1 113 ? 12.933 -0.418 -18.711 1.00 88.75 113 CYS A N 1
ATOM 933 C CA . CYS A 1 113 ? 12.537 0.230 -17.462 1.00 88.75 113 CYS A CA 1
ATOM 934 C C . CYS A 1 113 ? 11.199 -0.314 -16.954 1.00 88.75 113 CYS A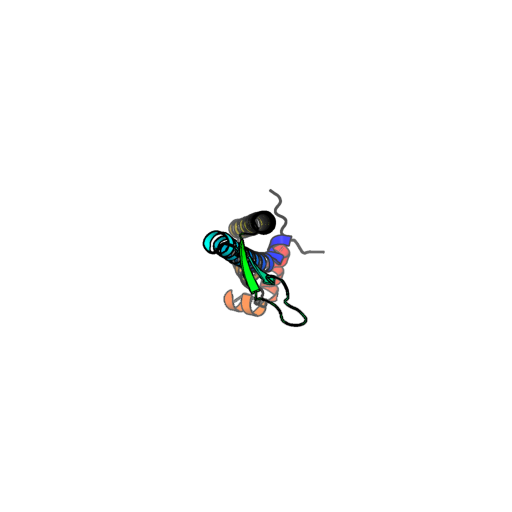 C 1
ATOM 936 O O . CYS A 1 113 ? 11.113 -0.698 -15.791 1.00 88.75 113 CYS A O 1
ATOM 938 N N . ARG A 1 114 ? 10.182 -0.444 -17.819 1.00 88.25 114 ARG A N 1
ATOM 939 C C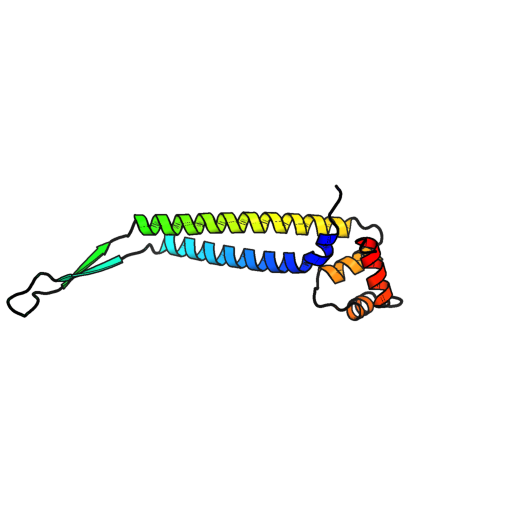A . ARG A 1 114 ? 8.891 -1.044 -17.442 1.00 88.25 114 ARG A CA 1
ATOM 940 C C . ARG A 1 114 ? 9.066 -2.451 -16.875 1.00 88.25 114 ARG A C 1
ATOM 942 O O . ARG A 1 114 ? 8.570 -2.716 -15.789 1.00 88.25 114 ARG A O 1
ATOM 949 N N . TYR A 1 115 ? 9.790 -3.342 -17.552 1.00 87.75 115 TYR A N 1
ATOM 950 C CA . TYR A 1 115 ? 9.977 -4.704 -17.041 1.00 87.75 115 TYR A CA 1
ATOM 951 C C . TYR A 1 115 ? 10.735 -4.735 -15.717 1.00 87.75 115 TYR A C 1
ATOM 953 O O . TYR A 1 115 ? 10.358 -5.491 -14.826 1.00 87.75 115 TYR A O 1
ATOM 961 N N . ARG A 1 116 ? 11.773 -3.907 -15.566 1.00 85.75 116 ARG A N 1
ATOM 962 C CA . ARG A 1 116 ? 12.574 -3.886 -14.341 1.00 85.75 116 ARG A CA 1
ATOM 963 C C . ARG A 1 116 ? 11.825 -3.292 -13.147 1.00 85.75 116 ARG A C 1
ATOM 965 O O . ARG A 1 116 ? 12.025 -3.773 -12.034 1.00 85.75 116 ARG A O 1
ATOM 972 N N . CYS A 1 117 ? 11.015 -2.258 -13.379 1.00 78.31 117 CYS A N 1
ATOM 973 C CA . CYS A 1 117 ? 10.341 -1.501 -12.323 1.00 78.31 117 CYS A CA 1
ATOM 974 C C . CYS A 1 117 ? 8.947 -2.055 -11.974 1.00 78.31 117 CYS A C 1
ATOM 976 O O . CYS A 1 117 ? 8.446 -1.779 -10.886 1.00 78.31 117 CYS A O 1
ATOM 978 N N . LEU A 1 118 ? 8.308 -2.822 -12.870 1.00 71.06 118 LEU A N 1
ATOM 979 C CA . LEU A 1 118 ? 7.024 -3.481 -12.594 1.00 71.06 118 LEU A CA 1
ATOM 980 C C . LEU A 1 118 ? 7.194 -4.788 -11.809 1.00 71.06 118 LEU A C 1
ATOM 982 O O . LEU A 1 118 ? 6.420 -5.031 -10.888 1.00 71.06 118 LEU A O 1
ATOM 986 N N . ASP A 1 119 ? 8.219 -5.587 -12.122 1.00 68.69 119 ASP A N 1
ATOM 987 C CA . ASP A 1 119 ? 8.426 -6.908 -11.523 1.00 68.69 119 ASP A CA 1
ATOM 988 C C . ASP A 1 119 ? 9.812 -7.002 -10.848 1.00 68.69 119 ASP A C 1
ATOM 990 O O . ASP A 1 119 ? 10.824 -7.259 -11.503 1.00 68.69 119 ASP A O 1
ATOM 994 N N . ASP A 1 120 ? 9.867 -6.869 -9.517 1.00 64.06 120 ASP A N 1
ATOM 995 C CA . ASP A 1 120 ? 11.105 -7.028 -8.721 1.00 64.06 120 ASP A CA 1
ATOM 996 C C . ASP A 1 120 ? 11.788 -8.393 -8.884 1.00 64.06 120 ASP A C 1
ATOM 998 O O . ASP A 1 120 ? 12.983 -8.532 -8.633 1.00 64.06 120 ASP A O 1
ATOM 1002 N N . SER A 1 121 ? 11.027 -9.423 -9.253 1.00 67.06 121 SER A N 1
ATOM 1003 C CA . SER A 1 121 ? 11.512 -10.800 -9.332 1.00 67.06 121 SER A CA 1
ATOM 1004 C C . SER A 1 121 ? 12.133 -11.155 -10.681 1.00 67.06 121 SER A C 1
ATOM 1006 O O . SER A 1 121 ? 12.596 -12.284 -10.852 1.00 67.06 121 SER A O 1
ATOM 1008 N N . LEU A 1 122 ? 12.118 -10.249 -11.666 1.00 82.25 122 LEU A N 1
ATOM 1009 C CA . LEU A 1 122 ? 12.720 -10.537 -12.962 1.00 82.25 122 LEU A CA 1
ATOM 1010 C C . LEU A 1 122 ? 14.226 -10.323 -12.929 1.00 82.25 122 LEU A C 1
ATOM 1012 O O . LEU A 1 122 ? 14.733 -9.207 -12.833 1.00 82.25 122 LEU A O 1
ATOM 1016 N N . SER A 1 123 ? 14.949 -11.417 -13.133 1.00 87.25 123 SER A N 1
ATOM 1017 C CA . SER A 1 123 ? 16.356 -11.358 -13.513 1.00 87.25 123 SER A CA 1
ATOM 1018 C C . SER A 1 123 ? 16.531 -10.675 -14.876 1.00 87.25 123 SER A C 1
ATOM 1020 O O . SER A 1 123 ? 15.683 -10.786 -15.769 1.00 87.25 123 SER A O 1
ATOM 1022 N N . TRP A 1 124 ? 17.690 -10.050 -15.096 1.00 89.75 124 TRP A N 1
ATOM 1023 C CA . TRP A 1 124 ? 18.059 -9.478 -16.397 1.00 89.75 124 TRP A CA 1
ATOM 1024 C C . TRP A 1 124 ? 17.958 -10.487 -17.551 1.00 89.75 124 TRP A C 1
ATOM 1026 O O . TRP A 1 124 ? 17.590 -10.116 -18.663 1.00 89.75 124 TRP A O 1
ATOM 1036 N N . GLY A 1 125 ? 18.206 -11.775 -17.287 1.00 89.56 125 GLY A N 1
ATOM 1037 C CA . GLY A 1 125 ? 18.013 -12.847 -18.266 1.00 89.56 125 GLY A CA 1
ATOM 1038 C C . GLY A 1 125 ? 16.550 -13.040 -18.676 1.00 89.56 125 GLY A C 1
ATOM 1039 O O . GLY A 1 125 ? 16.262 -13.224 -19.857 1.00 89.56 125 GLY A O 1
ATOM 1040 N N . GLN A 1 126 ? 15.607 -12.953 -17.735 1.00 89.81 126 GLN A N 1
ATOM 1041 C CA . GLN A 1 126 ? 14.175 -13.017 -18.048 1.00 89.81 126 GLN A CA 1
ATOM 1042 C C . GLN A 1 126 ? 13.697 -11.760 -18.781 1.00 89.81 126 GLN A C 1
ATOM 1044 O O . GLN A 1 126 ? 12.901 -11.872 -19.713 1.00 89.81 126 GLN A O 1
ATOM 1049 N N . ILE A 1 127 ? 14.215 -10.582 -18.414 1.00 90.56 127 ILE A N 1
ATOM 1050 C CA . ILE A 1 127 ? 13.940 -9.327 -19.130 1.00 90.56 127 ILE A CA 1
ATOM 1051 C C . ILE A 1 127 ? 14.414 -9.437 -20.583 1.00 90.56 127 ILE A C 1
ATOM 1053 O O . ILE A 1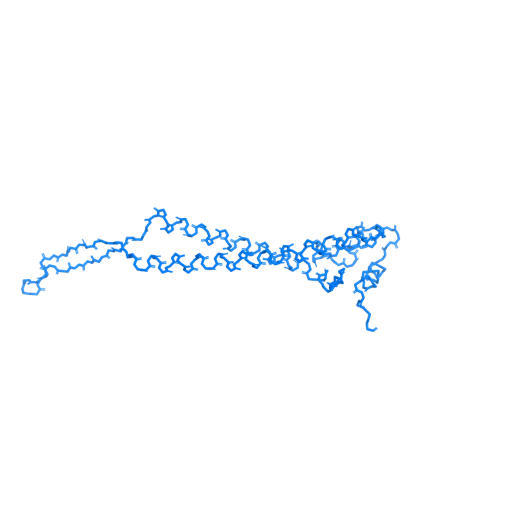 127 ? 13.642 -9.162 -21.496 1.00 90.56 127 ILE A O 1
ATOM 1057 N N . ALA A 1 128 ? 15.639 -9.915 -20.813 1.00 91.25 128 ALA A N 1
ATOM 1058 C CA . ALA A 1 128 ? 16.180 -10.124 -22.155 1.00 91.25 128 ALA A CA 1
ATOM 1059 C C . ALA A 1 128 ? 15.321 -11.094 -22.985 1.00 91.25 128 ALA A C 1
ATOM 1061 O O . ALA A 1 128 ? 14.984 -10.797 -24.130 1.00 91.25 128 ALA A O 1
ATOM 1062 N N . ARG A 1 129 ? 14.866 -12.205 -22.385 1.00 90.88 129 ARG A N 1
ATOM 1063 C CA . ARG A 1 129 ? 13.935 -13.145 -23.039 1.00 90.88 129 ARG A CA 1
ATOM 1064 C C . ARG A 1 129 ? 12.606 -12.486 -23.425 1.00 90.88 129 ARG A C 1
ATOM 1066 O O . ARG A 1 129 ? 12.116 -12.747 -24.517 1.00 90.88 129 ARG A O 1
ATOM 1073 N N . ARG A 1 130 ? 12.039 -11.622 -22.570 1.00 89.81 130 ARG A N 1
ATOM 1074 C CA . ARG A 1 130 ? 10.809 -10.855 -22.873 1.00 89.81 130 ARG A CA 1
ATOM 1075 C C . ARG A 1 130 ? 11.028 -9.777 -23.940 1.00 89.81 130 ARG A C 1
ATOM 1077 O O . ARG A 1 130 ? 10.103 -9.450 -24.679 1.00 89.81 130 ARG A O 1
ATOM 1084 N N . MET A 1 131 ? 12.230 -9.208 -24.012 1.00 88.44 131 MET A N 1
ATOM 1085 C CA . MET A 1 131 ? 12.600 -8.230 -25.037 1.00 88.44 131 MET A CA 1
ATOM 1086 C C . MET A 1 131 ? 12.791 -8.880 -26.416 1.00 88.44 131 MET A C 1
ATOM 1088 O O . MET A 1 131 ? 12.4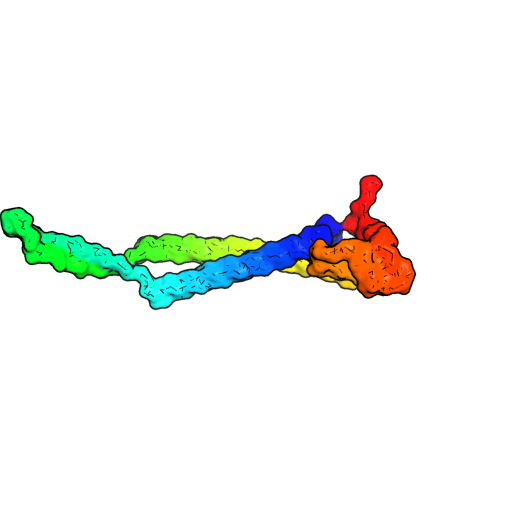80 -8.241 -27.419 1.00 88.44 131 MET A O 1
ATOM 1092 N N . GLY A 1 132 ? 13.237 -10.139 -26.461 1.00 90.19 132 GLY A N 1
ATOM 1093 C CA . GLY A 1 132 ? 13.488 -10.893 -27.692 1.00 90.19 132 GLY A CA 1
ATOM 1094 C C . GLY A 1 132 ? 14.909 -10.710 -28.240 1.00 90.19 132 GLY A C 1
ATOM 1095 O O . GLY A 1 132 ? 15.727 -9.979 -27.685 1.00 90.19 132 GLY A O 1
ATOM 1096 N N . HIS A 1 133 ? 15.236 -11.396 -29.335 1.00 81.31 133 HIS A N 1
ATOM 1097 C CA . HIS A 1 133 ? 16.532 -11.246 -30.009 1.00 81.31 133 HIS A CA 1
ATOM 1098 C C . HIS A 1 133 ? 16.638 -9.848 -30.661 1.00 81.31 133 HIS A C 1
ATOM 1100 O O . HIS A 1 133 ? 15.649 -9.417 -31.255 1.00 81.31 133 HIS A O 1
ATOM 1106 N N . PRO A 1 134 ? 17.783 -9.125 -30.605 1.00 84.19 134 PRO A N 1
ATOM 1107 C CA . PRO A 1 134 ? 19.130 -9.522 -30.162 1.00 84.19 134 PRO A CA 1
ATOM 1108 C C . PRO A 1 134 ? 19.487 -9.092 -28.721 1.00 84.19 134 PRO A C 1
ATOM 1110 O O . PRO A 1 134 ? 20.637 -8.755 -28.435 1.00 84.19 134 PRO A O 1
ATOM 1113 N N . HIS A 1 135 ? 18.526 -9.026 -27.796 1.00 88.69 135 HIS A N 1
ATOM 1114 C CA . HIS A 1 135 ? 18.791 -8.520 -26.448 1.00 88.69 135 HIS A CA 1
ATOM 1115 C C . HIS A 1 135 ? 19.447 -9.575 -25.544 1.00 88.69 135 HIS A C 1
ATOM 1117 O O . HIS A 1 135 ? 18.922 -10.669 -25.352 1.00 88.69 135 HIS A O 1
ATOM 1123 N N . THR A 1 136 ? 20.585 -9.220 -24.941 1.00 91.94 136 THR A N 1
ATOM 1124 C CA . THR A 1 136 ? 21.246 -9.999 -23.882 1.00 91.94 136 THR A CA 1
ATOM 1125 C C . THR A 1 136 ? 20.991 -9.372 -22.512 1.00 91.94 136 THR A C 1
ATOM 1127 O O . THR A 1 136 ? 20.700 -8.179 -22.409 1.00 91.94 136 THR A O 1
ATOM 1130 N N . ALA A 1 137 ? 21.122 -10.169 -21.445 1.00 90.56 137 ALA A N 1
ATOM 1131 C CA . ALA A 1 137 ? 20.939 -9.704 -20.067 1.00 90.56 137 ALA A CA 1
ATOM 1132 C C . ALA A 1 137 ? 21.818 -8.480 -19.748 1.00 90.56 137 ALA A C 1
ATOM 1134 O O . ALA A 1 137 ? 21.316 -7.465 -19.268 1.00 90.56 137 ALA A O 1
ATOM 1135 N N . GLU A 1 138 ? 23.102 -8.552 -20.107 1.00 89.44 138 GLU A N 1
ATOM 1136 C CA . GLU A 1 138 ? 24.065 -7.460 -19.931 1.00 89.44 138 GLU A CA 1
ATOM 1137 C C . GLU A 1 138 ? 23.700 -6.220 -20.752 1.00 89.44 138 GLU A C 1
ATOM 1139 O O . GLU A 1 138 ? 23.753 -5.104 -20.242 1.00 89.44 138 GLU A O 1
ATOM 1144 N N . SER A 1 139 ? 23.245 -6.390 -22.000 1.00 90.38 139 SER A N 1
ATOM 1145 C CA . SER A 1 139 ? 22.827 -5.255 -22.831 1.00 90.38 139 SER A CA 1
ATOM 1146 C C . SER A 1 139 ? 21.615 -4.521 -22.245 1.00 90.38 139 SER A C 1
ATOM 1148 O O . SER A 1 139 ? 21.557 -3.292 -22.293 1.00 90.38 139 SER A O 1
ATOM 1150 N N . CYS A 1 140 ? 20.650 -5.249 -21.670 1.00 89.75 140 CYS A N 1
ATOM 1151 C CA . CYS A 1 140 ? 19.510 -4.648 -20.974 1.00 89.75 140 CYS A CA 1
ATOM 1152 C C . CYS A 1 140 ? 19.938 -3.924 -19.693 1.00 89.75 140 CYS A C 1
ATOM 1154 O O . CYS A 1 140 ? 19.493 -2.802 -19.452 1.00 89.75 140 CYS A O 1
ATOM 1156 N N . ARG A 1 141 ? 20.822 -4.543 -18.904 1.00 89.00 141 ARG A N 1
ATOM 1157 C CA . ARG A 1 141 ? 21.339 -3.972 -17.659 1.00 89.00 141 ARG A CA 1
ATOM 1158 C C . ARG A 1 141 ? 22.099 -2.668 -17.897 1.00 89.00 141 ARG A C 1
ATOM 1160 O O . ARG A 1 141 ? 21.778 -1.661 -17.276 1.00 89.00 141 ARG A O 1
ATOM 1167 N N . GLN A 1 142 ? 23.047 -2.663 -18.832 1.00 89.69 142 GLN A N 1
ATOM 1168 C CA . GLN A 1 142 ? 23.855 -1.480 -19.148 1.00 89.69 142 GLN A CA 1
ATOM 1169 C C . GLN A 1 142 ? 23.006 -0.320 -19.677 1.00 89.69 142 GLN A C 1
ATOM 1171 O O . GLN A 1 142 ? 23.257 0.834 -19.335 1.00 89.69 142 GLN A O 1
ATOM 1176 N N . ALA A 1 143 ? 21.989 -0.614 -20.497 1.00 88.81 143 ALA A N 1
ATOM 1177 C CA . ALA A 1 143 ? 21.063 0.403 -20.987 1.00 88.81 143 ALA A CA 1
ATOM 1178 C C . ALA A 1 143 ? 20.286 1.063 -19.835 1.00 88.81 143 ALA A C 1
ATOM 1180 O O . ALA A 1 143 ? 20.140 2.281 -19.816 1.00 88.81 143 ALA A O 1
ATOM 1181 N N . PHE A 1 144 ? 19.841 0.269 -18.858 1.00 88.69 144 PHE A N 1
ATOM 1182 C CA . PHE A 1 144 ? 19.145 0.765 -17.673 1.00 88.69 144 PHE A CA 1
ATOM 1183 C C . PHE A 1 144 ? 20.064 1.563 -16.737 1.00 88.69 144 PHE A C 1
ATOM 1185 O O . PHE A 1 144 ? 19.723 2.674 -16.345 1.00 88.69 144 PHE A O 1
ATOM 1192 N N . GLU A 1 145 ? 21.252 1.047 -16.413 1.00 86.69 145 GLU A N 1
ATOM 1193 C CA . GLU A 1 145 ? 22.219 1.734 -15.540 1.00 86.69 145 GLU A CA 1
ATOM 1194 C C . GLU A 1 145 ? 22.674 3.078 -16.130 1.00 86.69 145 GLU A C 1
ATOM 1196 O O . GLU A 1 145 ? 22.789 4.068 -15.404 1.00 86.69 145 GLU A O 1
ATOM 1201 N N . ARG A 1 146 ? 22.865 3.140 -17.457 1.00 86.50 146 ARG A N 1
ATOM 1202 C CA . ARG A 1 146 ? 23.170 4.385 -18.176 1.00 86.50 146 ARG A CA 1
ATOM 1203 C C . ARG A 1 146 ? 22.046 5.410 -18.050 1.00 86.50 146 ARG A C 1
ATOM 1205 O O . ARG A 1 146 ? 22.335 6.592 -17.896 1.00 86.50 146 ARG A O 1
ATOM 1212 N N . GLU A 1 147 ? 20.795 4.966 -18.118 1.00 83.94 147 GLU A N 1
ATOM 1213 C CA . GLU A 1 147 ? 19.628 5.845 -18.032 1.00 83.94 147 GLU A CA 1
ATOM 1214 C C . GLU A 1 147 ? 19.454 6.431 -16.624 1.00 83.94 147 GLU A C 1
ATOM 1216 O O . GLU A 1 147 ? 19.199 7.628 -16.474 1.00 83.94 147 GLU A O 1
ATOM 1221 N N . ILE A 1 148 ? 19.659 5.607 -15.591 1.00 79.62 148 ILE A N 1
ATOM 1222 C CA . ILE A 1 148 ? 19.566 6.025 -14.183 1.00 79.62 148 ILE A CA 1
ATOM 1223 C C . ILE A 1 148 ? 20.777 6.861 -13.754 1.00 79.62 148 ILE A C 1
ATOM 1225 O O . ILE A 1 148 ? 20.696 7.617 -12.792 1.00 79.62 148 ILE A O 1
ATOM 1229 N N . GLY A 1 149 ? 21.889 6.785 -14.486 1.00 73.94 149 GLY A N 1
ATOM 1230 C CA . GLY A 1 149 ? 23.116 7.491 -14.123 1.00 73.94 149 GLY A CA 1
ATOM 1231 C C . GLY A 1 149 ? 23.878 6.806 -12.988 1.00 73.94 149 GLY A C 1
ATOM 1232 O O . GLY A 1 149 ? 24.710 7.437 -12.345 1.00 73.94 149 GLY A O 1
ATOM 1233 N N . ILE A 1 150 ? 23.650 5.505 -12.760 1.00 61.38 150 ILE A N 1
ATOM 1234 C CA . ILE A 1 150 ? 24.468 4.689 -11.850 1.00 61.38 150 ILE A CA 1
ATOM 1235 C C . ILE A 1 150 ? 25.767 4.329 -12.585 1.00 61.38 150 ILE A C 1
ATOM 1237 O O . ILE A 1 150 ? 26.012 3.183 -12.953 1.00 61.38 150 ILE A O 1
ATOM 1241 N N . ARG A 1 151 ? 26.608 5.327 -12.853 1.00 43.22 151 ARG A N 1
ATOM 1242 C CA . ARG A 1 151 ? 28.027 5.115 -13.139 1.00 43.22 151 ARG A CA 1
ATOM 1243 C C . ARG A 1 151 ? 28.818 5.832 -12.054 1.00 43.22 151 ARG A C 1
ATOM 1245 O O . ARG A 1 151 ? 28.702 7.044 -11.915 1.00 43.22 151 ARG A O 1
ATOM 1252 N N . LYS A 1 152 ? 29.562 5.043 -11.275 1.00 40.84 152 LYS A N 1
ATOM 1253 C CA . LYS A 1 152 ? 30.742 5.534 -10.559 1.00 40.84 152 LYS A CA 1
ATOM 1254 C C . LYS A 1 152 ? 31.788 5.993 -11.568 1.00 40.84 152 LYS A C 1
ATOM 1256 O O . LYS A 1 152 ? 31.861 5.350 -12.643 1.00 40.84 152 LYS A O 1
#

pLDDT: mean 86.63, std 9.71, range [40.84, 97.31]

Radius of gyration: 28.39 Å; chains: 1; bounding box: 58×34×88 Å